Protein AF-A0AAE3FQC5-F1 (afdb_monomer_lite)

Foldseek 3Di:
DDPLLVVLVVQKDKDWDQPPPPVDPAIKMWIAHPVLLEIAIENDPCRRSVRRSVVVVVSVPDDDDSDHYYDYYDPDDDDDPPCVCVPDDDDPVRVVVVVD

Organism: NCBI:txid2917711

Radius of gyration: 17.41 Å; chains: 1; bounding box: 41×42×35 Å

Structure (mmCIF, N/CA/C/O backbone):
data_AF-A0AAE3FQC5-F1
#
_entry.id   AF-A0AAE3FQC5-F1
#
loop_
_atom_site.group_PDB
_atom_site.id
_atom_site.type_symbol
_atom_site.label_atom_id
_atom_site.label_alt_id
_atom_site.label_comp_id
_atom_site.label_asym_id
_atom_site.label_entity_id
_atom_site.label_seq_id
_atom_site.pdbx_PDB_ins_code
_atom_site.Cartn_x
_atom_site.Cartn_y
_atom_site.Cartn_z
_atom_site.occupancy
_atom_site.B_iso_or_equiv
_atom_site.auth_seq_id
_atom_site.auth_comp_id
_atom_site.auth_asym_id
_atom_site.auth_atom_id
_atom_site.pdbx_PDB_model_num
ATOM 1 N N . MET A 1 1 ? -1.650 -16.845 -3.076 1.00 57.31 1 MET A N 1
ATOM 2 C CA . MET A 1 1 ? -0.791 -15.679 -3.366 1.00 57.31 1 MET A CA 1
ATOM 3 C C . MET A 1 1 ? 0.467 -16.233 -4.007 1.00 57.31 1 MET A C 1
ATOM 5 O O . MET A 1 1 ? 0.957 -17.232 -3.492 1.00 57.31 1 MET A O 1
ATOM 9 N N . GLY A 1 2 ? 0.879 -15.704 -5.161 1.00 76.88 2 GLY A N 1
ATOM 10 C CA . GLY A 1 2 ? 2.119 -16.130 -5.822 1.00 76.88 2 GLY A CA 1
ATOM 11 C C . GLY A 1 2 ? 3.352 -15.719 -5.013 1.00 76.88 2 GLY A C 1
ATOM 12 O O . GLY A 1 2 ? 3.231 -14.927 -4.078 1.00 76.88 2 GLY A O 1
ATOM 13 N N . GLU A 1 3 ? 4.512 -16.267 -5.363 1.00 83.94 3 GLU A N 1
ATOM 14 C CA . GLU A 1 3 ? 5.795 -15.995 -4.700 1.00 83.94 3 GLU A CA 1
ATOM 15 C C . GLU A 1 3 ? 6.139 -14.495 -4.702 1.00 83.9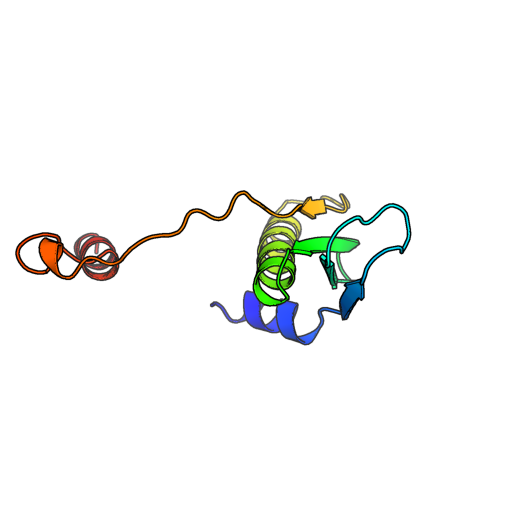4 3 GLU A C 1
ATOM 17 O O . GLU A 1 3 ? 6.492 -13.941 -3.665 1.00 83.94 3 GLU A O 1
ATOM 22 N N . GLU A 1 4 ? 5.877 -13.811 -5.817 1.00 84.31 4 GLU A N 1
ATOM 23 C CA . GLU A 1 4 ? 6.075 -12.364 -5.987 1.00 84.31 4 GLU A CA 1
ATOM 24 C C . GLU A 1 4 ? 5.282 -11.549 -4.956 1.00 84.31 4 GLU A C 1
ATOM 26 O O . GLU A 1 4 ? 5.828 -10.711 -4.247 1.00 84.31 4 GLU A O 1
ATOM 31 N N . GLY A 1 5 ? 3.995 -11.858 -4.771 1.00 85.31 5 GLY A N 1
ATOM 32 C CA . GLY A 1 5 ? 3.162 -11.156 -3.793 1.00 85.31 5 GLY A CA 1
ATOM 33 C C . GLY A 1 5 ? 3.614 -11.371 -2.346 1.00 85.31 5 GLY A C 1
ATOM 34 O O . GLY A 1 5 ? 3.357 -10.520 -1.498 1.00 85.31 5 GLY A O 1
ATOM 35 N N . ARG A 1 6 ? 4.288 -12.488 -2.049 1.00 91.25 6 ARG A N 1
ATOM 36 C CA . ARG A 1 6 ? 4.900 -12.721 -0.736 1.00 91.25 6 ARG A CA 1
ATOM 37 C C . ARG A 1 6 ? 6.170 -11.888 -0.568 1.00 91.25 6 ARG A C 1
ATOM 39 O O . ARG A 1 6 ? 6.328 -11.283 0.486 1.00 91.25 6 ARG A O 1
ATOM 46 N N . ALA A 1 7 ? 7.008 -11.807 -1.599 1.00 92.31 7 ALA A N 1
ATOM 47 C CA . ALA A 1 7 ? 8.210 -10.978 -1.578 1.00 92.31 7 ALA A CA 1
ATOM 48 C C . ALA A 1 7 ? 7.875 -9.498 -1.315 1.00 92.31 7 ALA A C 1
ATOM 50 O O . ALA A 1 7 ? 8.496 -8.874 -0.458 1.00 92.31 7 ALA A O 1
ATOM 51 N N . VAL A 1 8 ? 6.823 -8.967 -1.956 1.00 92.56 8 VAL A N 1
ATOM 52 C CA . VAL A 1 8 ? 6.346 -7.593 -1.699 1.00 92.56 8 VAL A CA 1
ATOM 53 C C . VAL A 1 8 ? 5.921 -7.406 -0.240 1.00 92.56 8 VAL A C 1
ATOM 55 O O . VAL A 1 8 ? 6.242 -6.394 0.374 1.00 92.56 8 VAL A O 1
ATOM 58 N N . ARG A 1 9 ? 5.229 -8.388 0.353 1.00 92.44 9 ARG A N 1
ATOM 59 C CA . ARG A 1 9 ? 4.822 -8.324 1.767 1.00 92.44 9 ARG A CA 1
ATOM 60 C C . ARG A 1 9 ? 6.003 -8.317 2.726 1.00 92.44 9 ARG A C 1
ATOM 62 O O . ARG A 1 9 ? 5.938 -7.630 3.735 1.00 92.44 9 ARG A O 1
ATOM 69 N N . GLU A 1 10 ? 7.036 -9.101 2.437 1.00 94.25 10 GLU A N 1
ATOM 70 C CA . GLU A 1 10 ? 8.206 -9.235 3.309 1.00 94.25 10 GLU A CA 1
ATOM 71 C C . GLU A 1 10 ? 9.083 -7.973 3.309 1.00 94.25 10 GLU A C 1
ATOM 73 O O . GLU A 1 10 ? 9.706 -7.683 4.329 1.00 94.25 10 GLU A O 1
ATOM 78 N N . ARG A 1 11 ? 9.097 -7.198 2.214 1.00 94.94 11 ARG A N 1
ATOM 79 C CA . ARG A 1 11 ? 9.843 -5.927 2.128 1.00 94.94 11 ARG A CA 1
ATOM 80 C C . ARG A 1 11 ? 9.028 -4.675 2.474 1.00 94.94 11 ARG A C 1
ATOM 82 O O . ARG A 1 11 ? 9.612 -3.613 2.671 1.00 94.94 11 ARG A O 1
ATOM 89 N N . ALA A 1 12 ? 7.701 -4.784 2.544 1.00 96.56 12 ALA A N 1
ATOM 90 C CA . ALA A 1 12 ? 6.826 -3.648 2.811 1.00 96.56 12 ALA A CA 1
ATOM 91 C C . ALA A 1 12 ? 7.093 -3.028 4.191 1.00 96.56 12 ALA A C 1
ATOM 93 O O . ALA A 1 12 ? 7.139 -3.723 5.207 1.00 96.56 12 ALA A O 1
ATOM 94 N N . THR A 1 13 ? 7.181 -1.700 4.240 1.00 97.75 13 THR A N 1
ATOM 95 C CA . THR A 1 13 ? 7.128 -0.954 5.503 1.00 97.75 13 THR A CA 1
ATOM 96 C C . THR A 1 13 ? 5.683 -0.591 5.796 1.00 97.75 13 THR A C 1
ATOM 98 O O . THR A 1 13 ? 5.011 -0.010 4.947 1.00 97.75 13 THR A O 1
ATOM 101 N N . VAL A 1 14 ? 5.196 -0.925 6.991 1.00 97.38 14 VAL A N 1
ATOM 102 C CA . VAL A 1 14 ? 3.795 -0.719 7.374 1.00 97.38 14 VAL A CA 1
ATOM 103 C C . VAL A 1 14 ? 3.707 0.165 8.612 1.00 97.38 14 VAL A C 1
ATOM 105 O O . VAL A 1 14 ? 4.386 -0.081 9.608 1.00 97.38 14 VAL A O 1
ATOM 108 N N . GLN A 1 15 ? 2.866 1.195 8.551 1.00 95.81 15 GLN A N 1
ATOM 109 C CA . GLN A 1 15 ? 2.644 2.146 9.638 1.00 95.81 15 GLN A CA 1
ATOM 110 C C . GLN A 1 15 ? 1.148 2.349 9.885 1.00 95.81 15 GLN A C 1
ATOM 112 O O . GLN A 1 15 ? 0.351 2.439 8.948 1.00 95.81 15 GLN A O 1
ATOM 117 N N . GLN A 1 16 ? 0.781 2.453 11.161 1.00 94.25 16 GLN A N 1
ATOM 118 C CA . GLN A 1 16 ? -0.555 2.847 11.591 1.00 94.25 16 GLN A CA 1
ATOM 119 C C . GLN A 1 16 ? -0.538 4.323 11.999 1.00 94.25 16 GLN A C 1
ATOM 121 O O . GLN A 1 16 ? 0.280 4.743 12.816 1.00 94.25 16 GLN A O 1
ATOM 126 N N . TYR A 1 17 ? -1.474 5.096 11.457 1.00 89.38 17 TYR A N 1
ATOM 127 C CA . TYR A 1 17 ? -1.744 6.469 11.857 1.00 89.38 17 TYR A CA 1
ATOM 128 C C . TYR A 1 17 ? -3.063 6.521 12.617 1.00 89.38 17 TYR A C 1
ATOM 130 O O . TYR A 1 17 ? -4.125 6.215 12.071 1.00 89.38 17 TYR A O 1
ATOM 138 N N . GLU A 1 18 ? -2.985 6.931 13.877 1.00 84.75 18 GLU A N 1
ATOM 139 C CA . GLU A 1 18 ? -4.152 7.202 14.711 1.00 84.75 18 GLU A CA 1
ATOM 140 C C . GLU A 1 18 ? -4.506 8.701 14.643 1.00 84.75 18 GLU A C 1
ATOM 142 O O . GLU A 1 18 ? -3.610 9.553 14.566 1.00 84.75 18 GLU A O 1
ATOM 147 N N . PRO A 1 19 ? -5.797 9.075 14.653 1.00 81.25 19 PRO A N 1
ATOM 148 C CA . PRO A 1 19 ? -6.213 10.470 14.758 1.00 81.25 19 PRO A CA 1
ATOM 149 C C . PRO A 1 19 ? -5.675 11.143 16.035 1.00 81.25 19 PRO A C 1
ATOM 151 O O . PRO A 1 19 ? -5.547 10.477 17.063 1.00 81.25 19 PRO A O 1
ATOM 154 N N . PRO A 1 20 ? -5.443 12.473 16.043 1.00 67.00 20 PRO A N 1
ATOM 155 C CA . PRO A 1 20 ? -5.705 13.445 14.980 1.00 67.00 20 PRO A CA 1
ATOM 156 C C . PRO A 1 20 ? -4.411 13.862 14.258 1.00 67.00 20 PRO A C 1
ATOM 158 O O . PRO A 1 20 ? -3.939 14.992 14.385 1.00 67.00 20 PRO A O 1
ATOM 161 N N . VAL A 1 21 ? -3.797 12.953 13.509 1.00 69.06 21 VAL A N 1
ATOM 162 C CA . VAL A 1 21 ? -2.540 13.224 12.799 1.00 69.06 21 VAL A CA 1
ATOM 163 C C . VAL A 1 21 ? -2.831 13.685 11.361 1.00 69.06 21 VAL A C 1
ATOM 165 O O . VAL A 1 21 ? -3.611 13.059 10.662 1.00 69.06 21 VAL A O 1
ATOM 168 N N . PHE A 1 22 ? -2.239 14.798 10.906 1.00 65.69 22 PHE A N 1
ATOM 169 C CA . PHE A 1 22 ? -2.289 15.276 9.504 1.00 65.69 22 PHE A CA 1
ATOM 170 C C . PHE A 1 22 ? -3.685 15.331 8.834 1.00 65.69 22 PHE A C 1
ATOM 172 O O . PHE A 1 22 ? -3.821 15.052 7.647 1.00 65.69 22 PHE A O 1
ATOM 179 N N . GLY A 1 23 ? -4.742 15.697 9.570 1.00 68.94 23 GLY A N 1
ATOM 180 C CA . GLY A 1 23 ? -6.107 15.749 9.016 1.00 68.94 23 GLY A CA 1
ATOM 181 C C . GLY A 1 23 ? -6.759 14.375 8.809 1.00 68.94 23 GLY A C 1
ATOM 182 O O . GLY A 1 23 ? -7.813 14.278 8.185 1.00 68.94 23 GLY A O 1
ATOM 183 N N . ILE A 1 24 ? -6.154 13.314 9.346 1.00 70.88 24 ILE A N 1
ATOM 184 C CA . ILE A 1 24 ? -6.723 11.972 9.392 1.00 70.88 24 ILE A CA 1
ATOM 185 C C . ILE A 1 24 ? -7.768 11.923 10.513 1.00 70.88 24 ILE A C 1
ATOM 187 O O . ILE A 1 24 ? -7.450 12.004 11.699 1.00 70.88 24 ILE A O 1
ATOM 191 N N . GLU A 1 25 ? -9.037 11.793 10.126 1.00 78.25 25 GLU A N 1
ATOM 192 C CA . GLU A 1 25 ? -10.176 11.733 11.056 1.00 78.25 25 GLU A CA 1
ATOM 193 C C . GLU A 1 25 ? -10.460 10.316 11.589 1.00 78.25 25 GLU A C 1
ATOM 195 O O . GLU A 1 25 ? -11.337 10.138 12.436 1.00 78.25 25 GLU A O 1
ATOM 200 N N . ARG A 1 26 ? -9.788 9.288 11.052 1.00 79.38 26 ARG A N 1
ATOM 201 C CA . ARG A 1 26 ? -10.015 7.866 11.373 1.00 79.38 26 ARG A CA 1
ATOM 202 C C . ARG A 1 26 ? -8.728 7.065 11.257 1.00 79.38 26 ARG A C 1
ATOM 204 O O . ARG A 1 26 ? -7.942 7.363 10.369 1.00 79.38 26 ARG A O 1
ATOM 211 N N . ASP A 1 27 ? -8.579 6.020 12.062 1.00 85.62 27 ASP A N 1
ATOM 212 C CA . ASP A 1 27 ? -7.429 5.112 12.002 1.00 85.62 27 ASP A CA 1
ATOM 213 C C . ASP A 1 27 ? -7.134 4.661 10.568 1.00 85.62 27 ASP A C 1
ATOM 215 O O . ASP A 1 27 ? -8.035 4.272 9.811 1.00 85.62 27 ASP A O 1
ATOM 219 N N . MET A 1 28 ? -5.859 4.729 10.199 1.00 90.88 28 MET A N 1
ATOM 220 C CA . MET A 1 28 ? -5.394 4.451 8.850 1.00 90.88 28 MET A CA 1
ATOM 221 C C . MET A 1 28 ? -4.129 3.606 8.888 1.00 90.88 28 MET A C 1
ATOM 223 O O . MET A 1 28 ? -3.246 3.827 9.709 1.00 90.88 28 MET A O 1
ATOM 227 N N . TRP A 1 29 ? -4.040 2.659 7.963 1.00 95.00 29 TRP A N 1
ATOM 228 C CA . TRP A 1 29 ? -2.855 1.847 7.729 1.00 95.00 29 TRP A CA 1
ATOM 229 C C . TRP A 1 29 ? -2.240 2.239 6.393 1.00 95.00 29 TRP A C 1
ATOM 231 O O . TRP A 1 29 ? -2.953 2.348 5.392 1.00 95.00 29 TRP A O 1
ATOM 241 N N . VAL A 1 30 ? -0.928 2.439 6.379 1.00 94.94 30 VAL A N 1
ATOM 242 C CA . VAL A 1 30 ? -0.147 2.780 5.188 1.00 94.94 30 VAL A CA 1
ATOM 243 C C . VAL A 1 30 ? 0.943 1.731 5.022 1.00 94.94 30 VAL A C 1
ATOM 245 O O . VAL A 1 30 ? 1.665 1.437 5.971 1.00 94.94 30 VAL A O 1
ATOM 248 N N . ALA A 1 31 ? 1.026 1.145 3.833 1.00 97.56 31 ALA A N 1
ATOM 249 C CA . ALA A 1 31 ? 2.047 0.186 3.440 1.00 97.56 31 ALA A CA 1
ATOM 250 C C . ALA A 1 31 ? 2.820 0.744 2.240 1.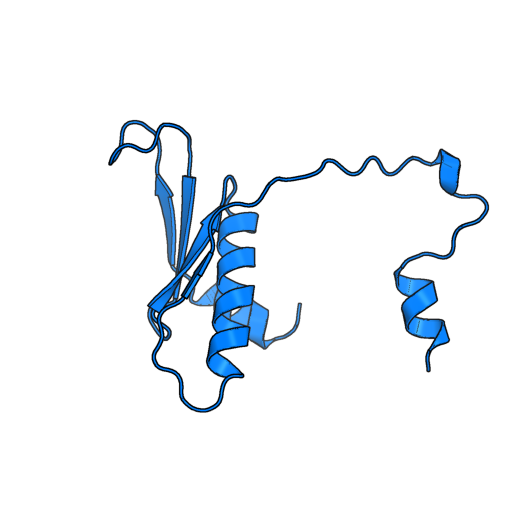00 97.56 31 ALA A C 1
ATOM 252 O O . ALA A 1 31 ? 2.205 1.136 1.248 1.00 97.56 31 ALA A O 1
ATOM 253 N N . GLU A 1 32 ? 4.145 0.753 2.319 1.00 97.31 32 GLU A N 1
ATOM 254 C CA . GLU A 1 32 ? 5.031 1.334 1.306 1.00 97.31 32 GLU A CA 1
ATOM 255 C C . GLU A 1 32 ? 6.091 0.330 0.855 1.00 97.31 32 GLU A C 1
ATOM 257 O O . GLU A 1 32 ? 6.591 -0.467 1.656 1.00 97.31 32 GLU A O 1
ATOM 262 N N . ASP A 1 33 ? 6.446 0.398 -0.426 1.00 95.62 33 ASP A N 1
ATOM 263 C CA . ASP A 1 33 ? 7.580 -0.316 -1.008 1.00 95.62 33 ASP A CA 1
ATOM 264 C C . ASP A 1 33 ? 8.618 0.687 -1.519 1.00 95.62 33 ASP A C 1
ATOM 266 O O . ASP A 1 33 ? 8.410 1.344 -2.537 1.00 95.62 33 ASP A O 1
ATOM 270 N N . ALA A 1 34 ? 9.748 0.799 -0.819 1.00 92.69 34 ALA A N 1
ATOM 271 C CA . ALA A 1 34 ? 10.800 1.756 -1.160 1.00 92.69 34 ALA A CA 1
ATOM 272 C C . ALA A 1 34 ? 11.457 1.477 -2.523 1.00 92.69 34 ALA A C 1
ATOM 274 O O . ALA A 1 34 ? 12.041 2.386 -3.108 1.00 92.69 34 ALA A O 1
ATOM 275 N N . GLU A 1 35 ? 11.374 0.241 -3.027 1.00 91.88 35 GLU A N 1
ATOM 276 C CA . GLU A 1 35 ? 11.942 -0.130 -4.329 1.00 91.88 35 GLU A CA 1
ATOM 277 C C . GLU A 1 35 ? 11.148 0.456 -5.501 1.00 91.88 35 GLU A C 1
ATOM 279 O O . GLU A 1 35 ? 11.733 0.796 -6.526 1.00 91.88 35 GLU A O 1
ATOM 284 N N . THR A 1 36 ? 9.828 0.591 -5.350 1.00 90.75 36 THR A N 1
ATOM 285 C CA . THR A 1 36 ? 8.921 1.052 -6.415 1.00 90.75 36 THR A CA 1
ATOM 286 C C . THR A 1 36 ? 8.255 2.394 -6.119 1.00 90.75 36 THR A C 1
ATOM 288 O O . THR A 1 36 ? 7.531 2.914 -6.962 1.00 90.75 36 THR A O 1
ATOM 291 N N . GLY A 1 37 ? 8.413 2.928 -4.905 1.00 91.06 37 GLY A N 1
ATOM 292 C CA . GLY A 1 37 ? 7.701 4.121 -4.437 1.00 91.06 37 GLY A CA 1
ATOM 293 C C . GLY A 1 37 ? 6.180 3.941 -4.335 1.00 91.06 37 GLY A C 1
ATOM 294 O O . GLY A 1 37 ? 5.454 4.905 -4.113 1.00 91.06 37 GLY A O 1
ATOM 295 N N . CYS A 1 38 ? 5.659 2.718 -4.495 1.00 94.44 38 CYS A N 1
ATOM 296 C CA . CYS A 1 38 ? 4.226 2.461 -4.418 1.00 94.44 38 CYS A CA 1
ATOM 297 C C . CYS A 1 38 ? 3.717 2.535 -2.972 1.00 94.44 38 CYS A C 1
ATOM 299 O O . CYS A 1 38 ? 4.347 2.022 -2.043 1.00 94.44 38 CYS A O 1
ATOM 301 N N . THR A 1 39 ? 2.507 3.076 -2.803 1.00 96.38 39 THR A N 1
ATOM 302 C CA . THR A 1 39 ? 1.847 3.207 -1.497 1.00 96.38 39 THR A CA 1
ATOM 303 C C . THR A 1 39 ? 0.437 2.608 -1.518 1.00 96.38 39 THR A C 1
ATOM 305 O O . THR A 1 39 ? -0.435 2.982 -2.311 1.00 96.38 39 THR A O 1
ATOM 308 N N . GLY A 1 40 ? 0.174 1.681 -0.600 1.00 96.12 40 GLY A N 1
ATOM 309 C CA . GLY A 1 40 ? -1.146 1.123 -0.330 1.00 96.12 40 GLY A CA 1
ATOM 310 C C . GLY A 1 40 ? -1.721 1.670 0.972 1.00 96.12 40 GLY A C 1
ATOM 311 O O . GLY 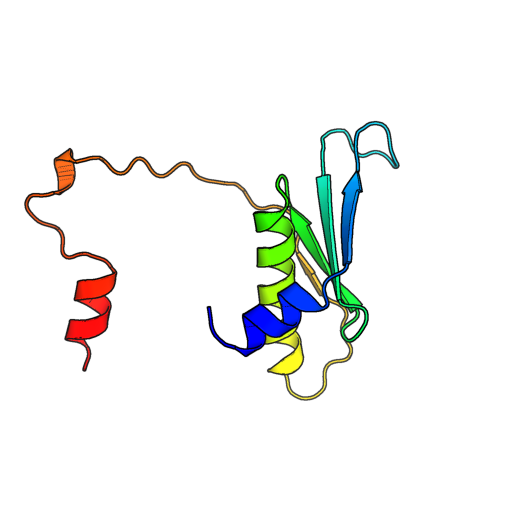A 1 40 ? -1.105 1.543 2.024 1.00 96.12 40 GLY A O 1
ATOM 312 N N . ILE A 1 41 ? -2.925 2.239 0.923 1.00 94.62 41 ILE A N 1
ATOM 313 C CA . ILE A 1 41 ? -3.626 2.745 2.109 1.00 94.62 41 ILE A CA 1
ATOM 314 C C . ILE A 1 41 ? -4.855 1.876 2.388 1.00 94.62 41 ILE A C 1
ATOM 316 O O . ILE A 1 41 ? -5.595 1.512 1.469 1.00 94.62 41 ILE A O 1
ATOM 320 N N . GLY A 1 42 ? -5.088 1.548 3.659 1.00 93.19 42 GLY A N 1
ATOM 321 C CA . GLY A 1 42 ? -6.196 0.709 4.119 1.00 93.19 42 GLY A CA 1
ATOM 322 C C . GLY A 1 42 ? -6.797 1.171 5.446 1.00 93.19 42 GLY A C 1
ATOM 323 O O . GLY A 1 42 ? -6.185 1.916 6.208 1.00 93.19 42 GLY A O 1
ATOM 324 N N . ARG A 1 43 ? -8.019 0.711 5.739 1.00 90.50 43 ARG A N 1
ATOM 325 C CA . ARG A 1 43 ? -8.644 0.841 7.074 1.00 90.50 43 ARG A CA 1
ATOM 326 C C . ARG A 1 43 ? -8.159 -0.228 8.050 1.00 90.50 43 ARG A C 1
ATOM 328 O O . ARG A 1 43 ? -8.333 -0.091 9.253 1.00 90.50 43 ARG A O 1
ATOM 335 N N . VAL A 1 44 ? -7.589 -1.301 7.515 1.00 91.31 44 VAL A N 1
ATOM 336 C CA . VAL A 1 44 ? -6.920 -2.382 8.241 1.00 91.31 44 VAL A CA 1
ATOM 337 C C . VAL A 1 44 ? -5.603 -2.690 7.538 1.00 91.31 44 VAL A C 1
ATOM 339 O O . VAL A 1 44 ? -5.481 -2.459 6.332 1.00 91.31 44 VAL A O 1
ATOM 342 N N . GLU A 1 45 ? -4.651 -3.253 8.276 1.00 93.81 45 GLU A N 1
ATOM 343 C CA . GLU A 1 45 ? -3.321 -3.612 7.774 1.00 93.81 45 GLU A CA 1
ATOM 344 C C . GLU A 1 45 ? -3.383 -4.453 6.488 1.00 93.81 45 GLU A C 1
ATOM 346 O O . GLU A 1 45 ? -2.774 -4.112 5.475 1.00 93.81 45 GLU A O 1
ATOM 351 N N . ASP A 1 46 ? -4.217 -5.498 6.482 1.00 93.88 46 ASP A N 1
ATOM 352 C CA . ASP A 1 46 ? -4.373 -6.396 5.332 1.00 93.88 46 ASP A CA 1
ATOM 353 C C . ASP A 1 46 ? -4.867 -5.692 4.060 1.00 93.88 46 ASP A C 1
ATOM 355 O O . ASP A 1 46 ? -4.509 -6.099 2.950 1.00 93.88 46 ASP A O 1
ATOM 359 N N . GLU A 1 47 ? -5.684 -4.641 4.199 1.00 94.25 47 GLU A N 1
ATOM 360 C CA . GLU A 1 47 ? -6.146 -3.837 3.065 1.00 94.25 47 GLU A CA 1
ATOM 361 C C . GLU A 1 47 ? -5.005 -2.976 2.522 1.00 94.25 47 GLU A C 1
ATOM 363 O O . GLU A 1 47 ? -4.801 -2.952 1.308 1.00 94.25 47 GLU A O 1
ATOM 368 N N . ALA A 1 48 ? -4.238 -2.323 3.400 1.00 95.94 48 ALA A N 1
ATOM 369 C CA . ALA A 1 48 ? -3.093 -1.503 3.007 1.00 95.94 48 ALA A CA 1
ATOM 370 C C . ALA A 1 48 ? -2.056 -2.344 2.249 1.00 95.94 48 ALA A C 1
ATOM 372 O O . ALA A 1 48 ? -1.683 -2.020 1.121 1.00 95.94 48 ALA A O 1
ATOM 373 N N . VAL A 1 49 ? -1.690 -3.499 2.808 1.00 96.25 49 VAL A N 1
ATOM 374 C CA . VAL A 1 49 ? -0.736 -4.428 2.196 1.00 96.25 49 VAL A CA 1
ATOM 375 C C . VAL A 1 49 ? -1.294 -5.043 0.908 1.00 96.25 49 VAL A C 1
ATOM 377 O O . VAL A 1 49 ? -0.583 -5.166 -0.086 1.00 96.25 49 VAL A O 1
ATOM 380 N N . GLY A 1 50 ? -2.576 -5.417 0.876 1.00 94.88 50 GLY A N 1
ATOM 381 C CA . GLY A 1 50 ? -3.216 -5.921 -0.343 1.00 94.88 50 GLY A CA 1
ATOM 382 C C . GLY A 1 50 ? -3.247 -4.883 -1.470 1.00 94.88 50 GLY A C 1
ATOM 383 O O . GLY A 1 50 ? -3.036 -5.226 -2.636 1.00 94.88 50 GLY A O 1
ATOM 384 N N . ASN A 1 51 ? -3.473 -3.615 -1.122 1.00 96.00 51 ASN A N 1
ATOM 385 C CA . ASN A 1 51 ? -3.414 -2.495 -2.052 1.00 96.00 51 ASN A CA 1
ATOM 386 C C . ASN A 1 51 ? -1.993 -2.276 -2.579 1.00 96.00 51 ASN A C 1
ATOM 388 O O . ASN A 1 51 ? -1.844 -2.157 -3.794 1.00 96.00 51 ASN A O 1
ATOM 392 N N . LEU A 1 52 ? -0.978 -2.316 -1.711 1.00 96.50 52 LEU A N 1
ATOM 393 C CA . LEU A 1 52 ? 0.429 -2.217 -2.104 1.00 96.50 52 LEU A CA 1
ATOM 394 C C . LEU A 1 52 ? 0.820 -3.331 -3.083 1.00 96.50 52 LEU A C 1
ATOM 396 O O . LEU A 1 52 ? 1.269 -3.042 -4.187 1.00 96.50 52 LEU A O 1
ATOM 400 N N . VAL A 1 53 ? 0.567 -4.597 -2.731 1.00 95.38 53 VAL A N 1
ATOM 401 C CA . VAL A 1 53 ? 0.891 -5.757 -3.586 1.00 95.38 53 VAL A CA 1
ATOM 402 C C . VAL A 1 53 ? 0.262 -5.618 -4.972 1.00 95.38 53 VAL A C 1
ATOM 404 O O . VAL A 1 53 ? 0.901 -5.901 -5.979 1.00 95.38 53 VAL A O 1
ATOM 407 N N . SER A 1 54 ? -0.989 -5.157 -5.040 1.00 93.75 54 SER A N 1
ATOM 408 C CA . SER A 1 54 ? -1.669 -4.932 -6.318 1.00 93.75 54 SER A CA 1
ATOM 409 C C . SER A 1 54 ? -0.962 -3.889 -7.187 1.00 93.75 54 SER A C 1
ATOM 411 O O . SER A 1 54 ? -0.963 -4.046 -8.406 1.00 93.75 54 SER A O 1
ATOM 413 N N . LEU A 1 55 ? -0.430 -2.820 -6.592 1.00 93.00 55 LEU A N 1
ATOM 414 C CA . LEU A 1 55 ? 0.242 -1.747 -7.321 1.00 93.00 55 LEU A CA 1
ATOM 415 C C . LEU A 1 55 ? 1.633 -2.159 -7.771 1.00 93.00 55 LEU A C 1
ATOM 417 O O . LEU A 1 55 ? 1.944 -2.006 -8.943 1.00 93.00 55 LEU A O 1
ATOM 421 N N . VAL A 1 56 ? 2.414 -2.754 -6.874 1.00 92.62 56 VAL A N 1
ATOM 422 C CA . VAL A 1 56 ? 3.776 -3.206 -7.160 1.00 92.62 56 VAL A CA 1
ATOM 423 C C . VAL A 1 56 ? 3.793 -4.213 -8.307 1.00 92.62 56 VAL A C 1
ATOM 425 O O . VAL A 1 56 ? 4.519 -4.021 -9.274 1.00 92.62 56 VAL A O 1
ATOM 428 N N . LEU A 1 57 ? 2.911 -5.219 -8.280 1.00 91.12 57 LEU A N 1
ATOM 429 C CA . LEU A 1 57 ? 2.810 -6.181 -9.384 1.00 91.12 57 LEU A CA 1
ATOM 430 C C . LEU A 1 57 ? 2.386 -5.513 -10.699 1.00 91.12 57 LEU A C 1
ATOM 432 O O . LEU A 1 57 ? 2.802 -5.937 -11.771 1.00 91.12 57 LEU A O 1
ATOM 436 N N . THR A 1 58 ? 1.560 -4.463 -10.628 1.00 89.00 58 THR A N 1
ATOM 437 C CA . THR A 1 58 ? 1.180 -3.692 -11.819 1.00 89.00 58 THR A CA 1
ATOM 438 C C . THR A 1 58 ? 2.381 -2.915 -12.356 1.00 89.00 58 THR A C 1
ATOM 440 O O . THR A 1 58 ? 2.666 -3.012 -13.547 1.00 89.00 58 THR A O 1
ATOM 443 N N . HIS A 1 59 ? 3.102 -2.213 -11.480 1.00 86.69 59 HIS A N 1
ATOM 444 C CA . HIS A 1 59 ? 4.297 -1.432 -11.790 1.00 86.69 59 HIS A CA 1
ATOM 445 C C . HIS A 1 59 ? 5.394 -2.304 -12.414 1.00 86.69 59 HIS A C 1
ATOM 447 O O . HIS A 1 59 ? 5.877 -2.010 -13.500 1.00 86.69 59 HIS A O 1
ATOM 453 N N . GLU A 1 60 ? 5.736 -3.426 -11.777 1.00 87.00 60 GLU A N 1
ATOM 454 C CA . GLU A 1 60 ? 6.760 -4.367 -12.251 1.00 87.00 60 GLU A CA 1
ATOM 455 C C . GLU A 1 60 ? 6.372 -5.048 -13.579 1.00 87.00 60 GLU A C 1
ATOM 457 O O . GLU A 1 60 ? 7.242 -5.422 -14.365 1.00 87.00 60 GLU A O 1
ATOM 462 N N . SER A 1 61 ? 5.070 -5.186 -13.864 1.00 85.31 61 SER A N 1
ATOM 463 C CA . SER A 1 61 ? 4.576 -5.747 -15.131 1.00 85.31 61 SER A CA 1
ATOM 464 C C . SER A 1 61 ? 4.480 -4.734 -16.282 1.00 85.31 61 SER A C 1
ATOM 466 O O . SER A 1 61 ? 4.303 -5.136 -17.437 1.00 85.31 61 SER A O 1
ATOM 468 N N . ALA A 1 62 ? 4.571 -3.432 -15.995 1.00 78.25 62 ALA A N 1
ATOM 469 C CA . ALA A 1 62 ? 4.478 -2.375 -16.994 1.00 78.25 62 ALA A CA 1
ATOM 470 C C . ALA A 1 62 ? 5.838 -2.137 -17.676 1.00 78.25 62 ALA A C 1
ATOM 472 O O . ALA A 1 62 ? 6.894 -2.143 -17.047 1.00 78.25 62 ALA A O 1
ATOM 473 N N . ALA A 1 63 ? 5.831 -1.924 -18.995 1.00 54.62 63 ALA A N 1
ATOM 474 C CA . ALA A 1 63 ? 7.051 -1.648 -19.749 1.00 54.62 63 ALA A CA 1
ATOM 475 C C . ALA A 1 63 ? 7.552 -0.222 -19.458 1.00 54.62 63 ALA A C 1
ATOM 477 O O . ALA A 1 63 ? 7.054 0.725 -20.055 1.00 54.62 63 ALA A O 1
ATOM 478 N N . ILE A 1 64 ? 8.548 -0.116 -18.571 1.00 61.75 64 ILE A N 1
ATOM 479 C CA . ILE A 1 64 ? 9.287 1.104 -18.198 1.00 61.75 64 ILE A CA 1
ATOM 480 C C . ILE A 1 64 ? 8.344 2.251 -17.824 1.00 61.75 64 ILE A C 1
ATOM 482 O O . ILE A 1 64 ? 8.089 3.164 -18.609 1.00 61.75 64 ILE A O 1
ATOM 486 N N . ASP A 1 65 ? 7.8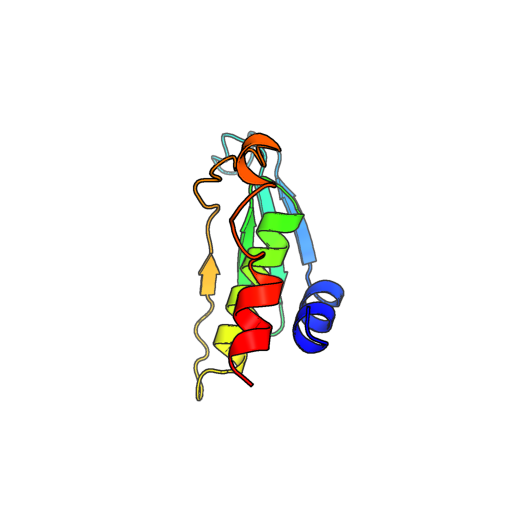53 2.194 -16.594 1.00 59.25 65 ASP A N 1
ATOM 487 C CA . ASP A 1 65 ? 7.170 3.302 -15.950 1.00 59.25 65 ASP A CA 1
ATOM 488 C C . ASP A 1 65 ? 7.823 3.531 -14.582 1.00 59.25 65 ASP A C 1
ATOM 490 O O . ASP A 1 65 ? 7.938 2.591 -13.805 1.00 59.25 65 ASP A O 1
ATOM 494 N N . GLU A 1 66 ? 8.309 4.748 -14.327 1.00 66.69 66 GLU A N 1
ATOM 495 C CA . GLU A 1 66 ? 8.820 5.186 -13.013 1.00 66.69 66 GLU A CA 1
ATOM 496 C C . GLU A 1 66 ? 7.696 5.827 -12.172 1.00 66.69 66 GLU A C 1
ATOM 498 O O . GLU A 1 66 ? 7.954 6.497 -11.174 1.00 66.69 66 GLU A O 1
ATOM 503 N N . THR A 1 67 ? 6.436 5.702 -12.606 1.00 77.12 67 THR A N 1
ATOM 504 C CA . THR A 1 67 ? 5.293 6.296 -11.912 1.00 77.12 67 THR A CA 1
ATOM 505 C C . THR A 1 67 ? 5.067 5.622 -10.566 1.00 77.12 67 THR A C 1
ATOM 507 O O . THR A 1 67 ? 4.680 4.460 -10.481 1.00 77.12 67 THR A O 1
ATOM 510 N N . GLU A 1 68 ? 5.194 6.402 -9.501 1.00 78.81 68 GLU A N 1
ATOM 511 C CA . GLU A 1 68 ? 4.767 6.009 -8.164 1.00 78.81 68 GLU A CA 1
ATOM 512 C C . GLU A 1 68 ? 3.233 5.969 -8.100 1.00 78.81 68 GLU A C 1
ATOM 514 O O . GLU A 1 68 ? 2.540 6.963 -8.350 1.00 78.81 68 GLU A O 1
ATOM 519 N N . TYR A 1 69 ? 2.677 4.805 -7.767 1.00 84.69 69 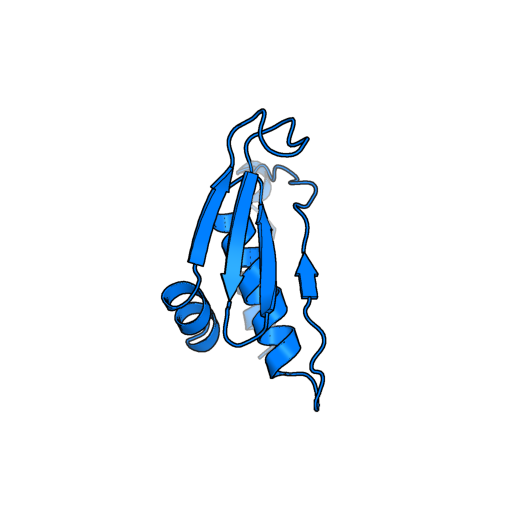TYR A N 1
ATOM 520 C CA . TYR A 1 69 ? 1.234 4.620 -7.670 1.00 84.69 69 TYR A CA 1
ATOM 521 C C . TYR A 1 69 ? 0.753 4.658 -6.216 1.00 84.69 69 TYR A C 1
ATOM 523 O O . TYR A 1 69 ? 1.376 4.106 -5.310 1.00 84.69 69 TYR A O 1
ATOM 531 N N . LEU A 1 70 ? -0.431 5.239 -6.008 1.00 91.12 70 LEU A N 1
ATOM 532 C CA . LEU A 1 70 ? -1.132 5.270 -4.724 1.00 91.12 70 LEU A CA 1
ATOM 533 C C . LEU A 1 70 ? -2.514 4.627 -4.855 1.00 91.12 70 LEU A C 1
ATOM 535 O O . LEU A 1 70 ? -3.275 4.948 -5.773 1.00 91.12 70 LEU A O 1
ATOM 539 N N . LYS A 1 71 ? -2.890 3.776 -3.893 1.00 91.25 71 LYS A N 1
ATOM 540 C CA . LYS A 1 71 ? -4.235 3.188 -3.832 1.00 91.25 71 LYS A CA 1
ATOM 541 C C . LYS A 1 71 ? -4.888 3.423 -2.478 1.00 91.25 71 LYS A C 1
ATOM 543 O O . LYS A 1 71 ? -4.435 2.922 -1.452 1.00 91.25 71 LYS A O 1
ATOM 548 N N . LEU A 1 72 ? -5.983 4.181 -2.516 1.00 90.00 72 LEU A N 1
ATOM 549 C CA . LEU A 1 72 ? -6.782 4.552 -1.352 1.00 90.00 72 LEU A CA 1
ATOM 550 C C . LEU A 1 72 ? -7.731 3.421 -0.908 1.00 90.00 72 LEU A C 1
ATOM 552 O O . LEU A 1 72 ? -8.104 2.580 -1.736 1.00 90.00 72 LEU A O 1
ATOM 556 N N . PRO A 1 73 ? -8.185 3.430 0.363 1.00 86.06 73 PRO A N 1
ATOM 557 C CA . PRO A 1 73 ? -9.136 2.448 0.867 1.00 86.06 73 PRO A CA 1
ATOM 558 C C . PRO A 1 73 ? -10.430 2.437 0.055 1.00 86.06 73 PRO A C 1
ATOM 560 O O . PRO A 1 73 ? -11.011 3.483 -0.258 1.00 86.06 73 PRO A O 1
ATOM 563 N N . GLY A 1 74 ? -10.916 1.236 -0.244 1.00 81.88 74 GLY A N 1
ATOM 564 C CA . GLY A 1 74 ? -12.141 1.046 -1.009 1.00 81.88 74 GLY A CA 1
ATOM 565 C C . GLY A 1 74 ? -13.402 1.095 -0.144 1.00 81.88 74 GLY A C 1
ATOM 566 O O . GLY A 1 74 ? -13.377 1.089 1.089 1.00 81.88 74 GLY A O 1
ATOM 567 N N . GLN A 1 75 ? -14.568 1.071 -0.796 1.00 76.00 75 GLN A N 1
ATOM 568 C CA . GLN A 1 75 ? -15.797 0.695 -0.098 1.00 76.00 75 GLN A CA 1
ATOM 569 C C . GLN A 1 75 ? -15.823 -0.822 0.112 1.00 76.00 75 GLN A C 1
ATOM 571 O O . GLN A 1 75 ? -16.052 -1.587 -0.826 1.00 76.00 75 GLN A O 1
ATOM 576 N N . VAL A 1 76 ? -15.642 -1.255 1.358 1.00 67.25 76 VAL A N 1
ATOM 577 C CA . VAL A 1 76 ? -15.828 -2.657 1.745 1.00 67.25 76 VAL A CA 1
ATOM 578 C C . VAL A 1 76 ? -17.317 -3.003 1.693 1.00 67.25 76 VAL A C 1
ATOM 580 O O . VAL A 1 76 ? -18.137 -2.360 2.348 1.00 67.25 76 VAL A O 1
ATOM 583 N N . ARG A 1 77 ? -17.677 -4.035 0.922 1.00 71.19 77 ARG A N 1
ATOM 584 C CA . ARG A 1 77 ? -19.028 -4.614 0.919 1.00 71.19 77 ARG A CA 1
ATOM 585 C C . ARG A 1 77 ? -19.025 -5.923 1.697 1.00 71.19 77 ARG A C 1
ATOM 587 O O . ARG A 1 77 ? -18.379 -6.883 1.284 1.00 71.19 77 ARG A O 1
ATOM 594 N N . GLU A 1 78 ? -19.773 -5.970 2.797 1.00 67.31 78 GLU A N 1
ATOM 595 C CA . GLU A 1 78 ? -19.967 -7.201 3.565 1.00 67.31 78 GLU A CA 1
ATOM 596 C C . GLU A 1 78 ? -20.669 -8.246 2.687 1.00 67.31 78 GLU A C 1
ATOM 598 O O . GLU A 1 78 ? -21.777 -8.033 2.186 1.00 67.31 78 GLU A O 1
ATOM 603 N N . LYS A 1 79 ? -20.026 -9.400 2.496 1.00 67.00 79 LYS A N 1
ATOM 604 C CA . LYS A 1 79 ? -20.639 -10.539 1.818 1.00 67.00 79 LYS A CA 1
ATOM 605 C C . LYS A 1 79 ? -21.058 -11.563 2.859 1.00 67.00 79 LYS A C 1
ATOM 607 O O . LYS A 1 79 ? -20.228 -12.295 3.391 1.00 67.00 79 LYS A O 1
ATOM 612 N N . ARG A 1 80 ? -22.364 -11.670 3.101 1.00 66.06 80 ARG A N 1
ATOM 613 C CA . ARG A 1 80 ? -22.910 -12.765 3.907 1.00 66.06 80 ARG A CA 1
ATOM 614 C C . ARG A 1 80 ? -22.909 -14.045 3.087 1.00 66.06 80 ARG A C 1
ATOM 616 O O . ARG A 1 80 ? -23.668 -14.189 2.126 1.00 66.06 80 ARG A O 1
ATOM 623 N N . TRP A 1 81 ? -22.062 -14.987 3.481 1.00 58.06 81 TRP A N 1
ATOM 624 C CA . TRP A 1 81 ? -22.128 -16.358 2.996 1.00 58.06 81 TRP A CA 1
ATOM 625 C C . TRP A 1 81 ? -23.353 -17.016 3.627 1.00 58.06 81 TRP A C 1
ATOM 627 O O . TRP A 1 81 ? -23.293 -17.597 4.703 1.00 58.06 81 TRP A O 1
ATOM 637 N N . SER A 1 82 ? -24.514 -16.853 2.995 1.00 56.44 82 SER A N 1
ATOM 638 C CA . SER A 1 82 ? -25.696 -17.587 3.424 1.00 56.44 82 SER A CA 1
ATOM 639 C C . SER A 1 82 ? -25.522 -19.060 3.047 1.00 56.44 82 SER A C 1
ATOM 641 O O . SER A 1 82 ? -25.426 -19.413 1.870 1.00 56.44 82 SER A O 1
ATOM 643 N N . ASN A 1 83 ? -25.567 -19.947 4.043 1.00 54.53 83 ASN A N 1
ATOM 644 C CA . ASN A 1 83 ? -25.741 -21.387 3.813 1.00 54.53 83 ASN A CA 1
ATOM 645 C C . ASN A 1 83 ? -27.049 -21.698 3.045 1.00 54.53 83 ASN A C 1
ATOM 647 O O . ASN A 1 83 ? -27.234 -22.806 2.551 1.00 54.53 83 ASN A O 1
ATOM 651 N N . ALA A 1 84 ? -27.934 -20.709 2.865 1.00 49.34 84 ALA A N 1
ATOM 652 C CA . ALA A 1 84 ? -29.142 -20.783 2.043 1.00 49.34 84 ALA A CA 1
ATOM 653 C C . ALA A 1 84 ? -28.872 -20.991 0.534 1.00 49.34 84 ALA A C 1
ATOM 655 O O . ALA A 1 84 ? -29.787 -21.346 -0.205 1.00 49.34 84 ALA A O 1
ATOM 656 N N . GLY A 1 85 ? -27.630 -20.812 0.066 1.00 45.28 85 GLY A N 1
ATOM 657 C CA . GLY A 1 85 ? -27.208 -21.123 -1.307 1.00 45.28 85 GLY A CA 1
ATOM 658 C C . GLY A 1 85 ? -26.506 -22.476 -1.483 1.00 45.28 85 GLY A C 1
ATOM 659 O O . GLY A 1 85 ? -26.230 -22.862 -2.622 1.00 45.28 85 GLY A O 1
ATOM 660 N N . ALA A 1 86 ? -26.244 -23.214 -0.394 1.00 47.69 86 ALA A N 1
ATOM 661 C CA . ALA A 1 86 ? -25.430 -24.437 -0.384 1.00 47.69 86 ALA A CA 1
ATOM 662 C C . ALA A 1 86 ? -26.032 -25.614 -1.174 1.00 47.69 86 ALA A C 1
ATOM 664 O O . ALA A 1 86 ? -25.429 -26.680 -1.246 1.00 47.69 86 ALA A O 1
ATOM 665 N N . ARG A 1 87 ? -27.210 -25.442 -1.791 1.00 49.72 87 ARG A N 1
ATOM 666 C CA . ARG A 1 87 ? -27.861 -26.499 -2.566 1.00 49.72 87 ARG A CA 1
ATOM 667 C C . ARG A 1 87 ? -27.837 -26.353 -4.082 1.00 49.72 87 ARG A C 1
ATOM 669 O O . ARG A 1 87 ? -28.347 -27.270 -4.713 1.00 49.72 87 ARG A O 1
ATOM 676 N N . LYS A 1 88 ? -27.290 -25.288 -4.701 1.00 49.88 88 LYS A N 1
ATOM 677 C CA . LYS A 1 88 ? -27.248 -25.235 -6.189 1.00 49.88 88 LYS A CA 1
ATOM 678 C C . LYS A 1 88 ? -26.383 -24.163 -6.871 1.00 49.88 88 LYS A C 1
ATOM 680 O O . LYS A 1 88 ? -26.732 -23.730 -7.968 1.00 49.88 88 LYS A O 1
ATOM 685 N N . ARG A 1 89 ? -25.266 -23.704 -6.301 1.00 52.34 89 ARG A N 1
ATOM 686 C CA . ARG A 1 89 ? -24.335 -22.852 -7.069 1.00 52.34 89 ARG A CA 1
ATOM 687 C C . ARG A 1 89 ? -22.910 -23.345 -6.916 1.00 52.34 89 ARG A C 1
ATOM 689 O O . ARG A 1 89 ? -22.364 -23.263 -5.822 1.00 52.34 89 ARG A O 1
ATOM 696 N N . ARG A 1 90 ? -22.349 -23.830 -8.030 1.00 53.88 90 ARG A N 1
ATOM 697 C CA . ARG A 1 90 ? -20.947 -24.233 -8.132 1.00 53.88 90 ARG A CA 1
ATOM 698 C C . ARG A 1 90 ? -20.048 -23.156 -7.535 1.00 53.88 90 ARG A C 1
ATOM 700 O O . ARG A 1 90 ? -20.215 -21.960 -7.832 1.00 53.88 90 ARG A O 1
ATOM 707 N N . GLY A 1 91 ? -19.126 -23.584 -6.681 1.00 57.19 91 GLY A N 1
ATOM 708 C CA . GLY A 1 91 ? -18.141 -22.713 -6.050 1.00 57.19 91 GLY A CA 1
ATOM 709 C C . GLY A 1 91 ? -17.343 -21.936 -7.099 1.00 57.19 91 GLY A C 1
ATOM 710 O O . GLY A 1 91 ? -17.264 -22.329 -8.262 1.00 57.19 91 GLY A O 1
ATOM 711 N N . ILE A 1 92 ? -16.760 -20.794 -6.719 1.00 63.91 92 ILE A N 1
ATOM 712 C CA . ILE A 1 92 ? -15.910 -20.026 -7.649 1.00 63.91 92 ILE A CA 1
ATOM 713 C C . ILE A 1 92 ? -14.698 -20.854 -8.101 1.00 63.91 92 ILE A C 1
ATOM 715 O O . ILE A 1 92 ? -14.264 -20.728 -9.236 1.00 63.91 92 ILE A O 1
ATOM 719 N N . VAL A 1 93 ? -14.238 -21.751 -7.225 1.00 61.66 93 VAL A N 1
ATOM 720 C CA . VAL A 1 93 ? -13.184 -22.730 -7.486 1.00 61.66 93 VAL A CA 1
ATOM 721 C C . VAL A 1 93 ? -13.639 -23.742 -8.540 1.00 61.66 93 VAL A C 1
ATOM 723 O O . VAL A 1 93 ? -12.975 -23.891 -9.552 1.00 61.66 93 VAL A O 1
ATOM 726 N N . GLU A 1 94 ? -14.814 -24.357 -8.382 1.00 58.94 94 GLU A N 1
ATOM 727 C CA . GLU A 1 94 ? -15.351 -25.317 -9.366 1.00 58.94 94 GLU A CA 1
ATOM 728 C C . GLU A 1 94 ? -15.531 -24.694 -10.759 1.00 58.94 94 GLU A C 1
ATOM 730 O O . GLU A 1 94 ? -15.215 -25.316 -11.764 1.00 58.94 94 GLU A O 1
ATOM 735 N N . ARG A 1 95 ? -15.959 -23.427 -10.835 1.00 59.84 95 ARG A N 1
ATOM 736 C CA . ARG A 1 95 ? -16.077 -22.710 -12.117 1.00 59.84 95 ARG A CA 1
ATOM 737 C C . ARG A 1 95 ? -14.740 -22.412 -12.798 1.00 59.84 95 ARG A C 1
ATOM 739 O O . ARG A 1 95 ? -14.737 -22.217 -14.006 1.00 59.84 95 ARG A O 1
ATOM 746 N N . LEU A 1 96 ? -13.642 -22.335 -12.047 1.00 57.59 96 LEU A N 1
ATOM 747 C CA . LEU A 1 96 ? -12.306 -22.098 -12.601 1.00 57.59 96 LEU A CA 1
ATOM 748 C C . LEU A 1 96 ? -11.675 -23.385 -13.150 1.00 57.59 96 LEU A C 1
ATOM 750 O O . LEU A 1 96 ? -10.912 -23.314 -14.106 1.00 57.59 96 LEU A O 1
ATOM 754 N N . PHE A 1 97 ? -12.015 -24.545 -12.583 1.00 59.28 97 PHE A N 1
ATOM 755 C CA . PHE A 1 97 ? -11.490 -25.841 -13.026 1.00 59.28 97 PHE A CA 1
ATOM 756 C C . PHE A 1 97 ? -12.292 -26.486 -14.168 1.00 59.28 97 PHE A C 1
ATOM 758 O O . PHE A 1 97 ? -11.735 -27.304 -14.884 1.00 59.28 97 PHE A O 1
ATOM 765 N N . ASP A 1 98 ? -13.545 -26.078 -14.404 1.00 54.72 98 ASP A N 1
ATOM 766 C CA . ASP A 1 98 ? -14.343 -26.513 -15.570 1.00 54.72 98 ASP A CA 1
ATOM 767 C C . ASP A 1 98 ? -13.848 -25.917 -16.916 1.00 54.72 98 ASP A C 1
ATOM 769 O O . ASP A 1 98 ? -14.397 -26.230 -17.971 1.00 54.72 98 ASP A O 1
ATOM 773 N N . GLY A 1 99 ? -12.864 -25.009 -16.887 1.00 50.69 99 GLY A N 1
ATO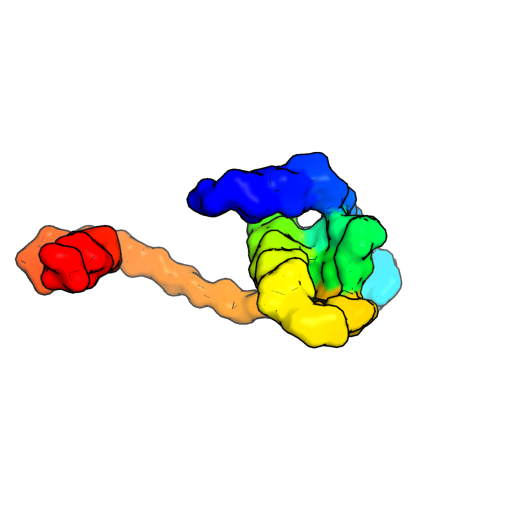M 774 C CA . GLY A 1 99 ? -12.318 -24.320 -18.064 1.00 50.69 99 GLY A CA 1
ATOM 775 C C . GLY A 1 99 ? -11.005 -24.890 -18.614 1.00 50.69 99 GLY A C 1
ATOM 776 O O . GLY A 1 99 ? -10.440 -24.268 -19.513 1.00 50.69 99 GLY A O 1
ATOM 777 N N . PHE A 1 100 ? -10.524 -26.015 -18.071 1.00 44.19 100 PHE A N 1
ATOM 778 C CA . PHE A 1 100 ? -9.347 -26.755 -18.543 1.00 44.19 100 PHE A CA 1
ATOM 779 C C . PHE A 1 100 ? -9.745 -28.096 -19.161 1.00 44.19 100 PHE A C 1
ATOM 781 O O . PHE A 1 100 ? -10.584 -28.798 -18.554 1.00 44.19 100 PHE A O 1
#

Secondary structure (DSSP, 8-state):
--HHHHHHHHH-EEEEE-TTSTT--S-EEEEEETTTTEEEEESSHHHHHHHHHHHHHHHHHSSS--PPPEEPPP-PPP----GGGTTT---HHHHHHTT-

pLDDT: mean 79.39, std 16.32, range [44.19, 97.75]

Sequence (100 aa):
MGEEGRAVRERATVQQYEPPVFGIERDMWVAEDAETGCTGIGRVEDEAVGNLVSLVLTHESAAIDETEYLKLPGQVREKRWSNAGARKRRGIVERLFDGF